Protein AF-A0A9D3MW87-F1 (afdb_monomer)

InterPro domains:
  IPR000456 Large ribosomal subunit protein bL17 [PF01196] (15-113)
  IPR000456 Large ribosomal subunit protein bL17 [PTHR14413] (3-149)
  IPR000456 Large ribosomal subunit protein bL17 [TIGR00059] (8-112)
  IPR036373 Large ribosomal subunit protein bL17 superfamily [G3DSA:3.90.1030.10] (9-116)
  IPR036373 Large ribosomal subunit protein bL17 superfamily [SSF64263] (15-122)

Structure (mmCIF, N/CA/C/O backbone):
data_AF-A0A9D3MW87-F1
#
_entry.id   AF-A0A9D3MW87-F1
#
loop_
_atom_site.group_PDB
_atom_site.id
_atom_site.type_symbol
_atom_site.label_atom_id
_atom_site.label_alt_id
_atom_site.label_comp_id
_atom_site.label_asym_id
_atom_site.label_entity_id
_atom_site.label_seq_id
_atom_site.pdbx_PDB_ins_code
_atom_site.Cartn_x
_atom_site.Cartn_y
_atom_site.Cartn_z
_atom_site.occupancy
_atom_site.B_iso_or_equiv
_atom_site.auth_seq_id
_atom_site.auth_comp_id
_atom_site.auth_asym_id
_atom_site.auth_atom_id
_atom_site.pdbx_PDB_model_num
ATOM 1 N N . MET A 1 1 ? 13.652 9.941 6.634 1.00 52.12 1 MET A N 1
ATOM 2 C CA . MET A 1 1 ? 14.927 9.504 6.020 1.00 52.12 1 MET A CA 1
ATOM 3 C C . MET A 1 1 ? 14.750 8.111 5.432 1.00 52.12 1 MET A C 1
ATOM 5 O O . MET A 1 1 ? 14.046 7.312 6.036 1.00 52.12 1 MET A O 1
ATOM 9 N N . ALA A 1 2 ? 15.340 7.832 4.267 1.00 77.56 2 ALA A N 1
ATOM 10 C CA . ALA A 1 2 ? 15.333 6.496 3.662 1.00 77.56 2 ALA A CA 1
ATOM 11 C C . ALA A 1 2 ? 16.230 5.541 4.467 1.00 77.56 2 ALA A C 1
ATOM 13 O O . ALA A 1 2 ? 17.330 5.942 4.854 1.00 77.56 2 ALA A O 1
ATOM 14 N N . ARG A 1 3 ? 15.800 4.297 4.728 1.00 87.31 3 ARG A N 1
ATOM 15 C CA . ARG A 1 3 ? 16.665 3.337 5.427 1.00 87.31 3 ARG A CA 1
ATOM 16 C C . ARG A 1 3 ? 17.686 2.757 4.461 1.00 87.31 3 ARG A C 1
ATOM 18 O O . ARG A 1 3 ? 17.469 2.671 3.252 1.00 87.31 3 ARG A O 1
ATOM 25 N N . ARG A 1 4 ? 18.815 2.329 5.017 1.00 88.44 4 ARG A N 1
ATOM 26 C CA . ARG A 1 4 ? 19.833 1.573 4.286 1.00 88.44 4 ARG A CA 1
ATOM 27 C C . ARG A 1 4 ? 19.394 0.112 4.245 1.00 88.44 4 ARG A C 1
ATOM 29 O O . ARG A 1 4 ? 19.173 -0.492 5.289 1.00 88.44 4 ARG A O 1
ATOM 36 N N . MET A 1 5 ? 19.217 -0.430 3.045 1.00 89.00 5 MET A N 1
ATOM 37 C CA . MET A 1 5 ? 18.840 -1.826 2.825 1.00 89.00 5 MET A CA 1
ATOM 38 C C . MET A 1 5 ? 19.590 -2.378 1.613 1.00 89.00 5 MET A C 1
ATOM 40 O O . MET A 1 5 ? 19.889 -1.628 0.686 1.00 89.00 5 MET A O 1
ATOM 44 N N . GLY A 1 6 ? 19.847 -3.686 1.603 1.00 90.38 6 GLY A N 1
ATOM 45 C CA . GLY A 1 6 ? 20.625 -4.331 0.544 1.00 90.38 6 GLY A CA 1
ATOM 46 C C . GLY A 1 6 ? 22.107 -3.946 0.584 1.00 90.38 6 GLY A C 1
ATOM 47 O O . GLY A 1 6 ? 22.602 -3.449 1.593 1.00 90.38 6 GLY A O 1
ATOM 48 N N . LEU A 1 7 ? 22.802 -4.176 -0.529 1.00 93.06 7 LEU A N 1
ATOM 49 C CA . LEU A 1 7 ? 24.256 -3.980 -0.649 1.00 93.06 7 LEU A CA 1
ATOM 50 C C . LEU A 1 7 ? 24.657 -2.526 -0.966 1.00 93.06 7 LEU A C 1
ATOM 52 O O . LEU A 1 7 ? 25.836 -2.211 -1.065 1.00 93.06 7 LEU A O 1
ATOM 56 N N . GLY A 1 8 ? 23.685 -1.630 -1.158 1.00 94.81 8 GLY A N 1
ATOM 57 C CA . GLY A 1 8 ? 23.927 -0.230 -1.508 1.00 94.81 8 GLY A CA 1
ATOM 58 C C . GLY A 1 8 ? 22.695 0.459 -2.106 1.00 94.81 8 GLY A C 1
ATOM 59 O O . GLY A 1 8 ? 21.636 -0.164 -2.225 1.00 94.81 8 GLY A O 1
ATOM 60 N N . PRO A 1 9 ? 22.806 1.737 -2.522 1.00 94.69 9 PRO A N 1
ATOM 61 C CA . PRO A 1 9 ? 21.669 2.523 -3.012 1.00 94.69 9 PRO A CA 1
ATOM 62 C C . PRO A 1 9 ? 20.958 1.907 -4.224 1.00 94.69 9 PRO A C 1
ATOM 64 O O . PRO A 1 9 ? 19.731 1.856 -4.245 1.00 94.69 9 PRO A O 1
ATOM 67 N N . LYS A 1 10 ? 21.715 1.386 -5.201 1.00 95.44 10 LYS A N 1
ATOM 68 C CA . LYS A 1 10 ? 21.155 0.722 -6.390 1.00 95.44 10 LYS A CA 1
ATOM 69 C C . LYS A 1 10 ? 20.389 -0.549 -6.015 1.00 95.44 10 LYS A C 1
ATOM 71 O O . LYS A 1 10 ? 19.208 -0.663 -6.320 1.00 95.44 10 LYS A O 1
ATOM 76 N N . SER A 1 11 ? 21.029 -1.432 -5.243 1.00 97.00 11 SER A N 1
ATOM 77 C CA . SER A 1 11 ? 20.422 -2.670 -4.729 1.00 97.00 11 SER A CA 1
ATOM 78 C C . SER A 1 11 ? 19.139 -2.398 -3.933 1.00 97.00 11 SER A C 1
ATOM 80 O O . SER A 1 11 ? 18.149 -3.111 -4.093 1.00 97.00 11 SER A O 1
ATOM 82 N N . ARG A 1 12 ? 19.116 -1.326 -3.127 1.00 96.12 12 ARG A N 1
ATOM 83 C CA . ARG A 1 12 ? 17.906 -0.883 -2.426 1.00 96.12 12 ARG A CA 1
ATOM 84 C C . ARG A 1 12 ? 16.779 -0.552 -3.400 1.00 96.12 12 ARG A C 1
ATOM 86 O O . ARG A 1 12 ? 15.661 -1.012 -3.191 1.00 96.12 12 ARG A O 1
ATOM 93 N N . ILE A 1 13 ? 17.050 0.264 -4.418 1.00 96.69 13 ILE A N 1
ATOM 94 C CA . ILE A 1 13 ? 16.032 0.682 -5.389 1.00 96.69 13 ILE A CA 1
ATOM 95 C C . ILE A 1 13 ? 15.495 -0.522 -6.161 1.00 96.69 13 ILE A C 1
ATOM 97 O O . ILE A 1 13 ? 14.280 -0.665 -6.254 1.00 96.69 13 ILE A O 1
ATOM 101 N N . ASP A 1 14 ? 16.357 -1.421 -6.630 1.00 97.50 14 ASP A N 1
ATOM 102 C CA . ASP A 1 14 ? 15.921 -2.612 -7.366 1.00 97.50 14 ASP A CA 1
ATOM 103 C C . ASP A 1 14 ? 15.058 -3.541 -6.499 1.00 97.50 14 ASP A C 1
ATOM 105 O O . ASP A 1 14 ? 14.002 -4.003 -6.930 1.00 97.50 14 ASP A O 1
ATOM 109 N N . MET A 1 15 ? 15.423 -3.729 -5.227 1.00 97.62 15 MET A N 1
ATOM 110 C CA . MET A 1 15 ? 14.591 -4.468 -4.275 1.00 97.62 15 MET A CA 1
ATOM 111 C C . MET A 1 15 ? 13.217 -3.808 -4.079 1.00 97.62 15 MET A C 1
ATOM 113 O O . MET A 1 15 ? 12.201 -4.501 -4.067 1.00 97.62 15 MET A O 1
ATOM 117 N N . LEU A 1 16 ? 13.159 -2.481 -3.930 1.00 97.62 16 LEU A N 1
ATOM 118 C CA . LEU A 1 16 ? 11.890 -1.764 -3.776 1.00 97.62 16 LEU A CA 1
ATOM 119 C C . LEU A 1 16 ? 11.026 -1.853 -5.040 1.00 97.62 16 LEU A C 1
ATOM 121 O O . LEU A 1 16 ? 9.817 -2.031 -4.918 1.00 97.62 16 LEU A O 1
ATOM 125 N N . ARG A 1 17 ? 11.632 -1.786 -6.233 1.00 98.12 17 ARG A N 1
ATOM 126 C CA . ARG A 1 17 ? 10.948 -1.967 -7.524 1.00 98.12 17 ARG A CA 1
ATOM 127 C C . ARG A 1 17 ? 10.317 -3.350 -7.634 1.00 98.12 17 ARG A C 1
ATOM 129 O O . ARG A 1 17 ? 9.150 -3.451 -7.999 1.00 98.12 17 ARG A O 1
ATOM 136 N N . ASN A 1 18 ? 11.036 -4.398 -7.235 1.00 98.19 18 ASN A N 1
ATOM 137 C CA . ASN A 1 18 ? 10.504 -5.763 -7.245 1.00 98.19 18 ASN A CA 1
ATOM 138 C C . ASN A 1 18 ? 9.302 -5.911 -6.303 1.00 98.19 18 ASN A C 1
ATOM 140 O O . ASN A 1 18 ? 8.271 -6.457 -6.688 1.00 98.19 18 ASN A O 1
ATOM 144 N N . ILE A 1 19 ? 9.400 -5.377 -5.081 1.00 98.25 19 ILE A N 1
ATOM 145 C CA . ILE A 1 19 ? 8.301 -5.457 -4.108 1.00 98.25 19 ILE A CA 1
ATOM 146 C C . ILE A 1 19 ? 7.098 -4.621 -4.569 1.00 98.25 19 ILE A C 1
ATOM 148 O O . ILE A 1 19 ? 5.960 -5.065 -4.440 1.00 98.25 19 ILE A O 1
ATOM 152 N N . LEU A 1 20 ? 7.332 -3.434 -5.132 1.00 98.56 20 LEU A N 1
ATOM 153 C CA . LEU A 1 20 ? 6.275 -2.577 -5.669 1.00 98.56 20 LEU A CA 1
ATOM 154 C C . LEU A 1 20 ? 5.577 -3.215 -6.879 1.00 98.56 20 LEU A C 1
ATOM 156 O O . LEU A 1 20 ? 4.355 -3.166 -6.969 1.00 98.56 20 LEU A O 1
ATOM 160 N N . THR A 1 21 ? 6.336 -3.865 -7.762 1.00 98.69 21 THR A N 1
ATOM 161 C CA . THR A 1 21 ? 5.790 -4.634 -8.891 1.00 98.69 21 THR A CA 1
ATOM 162 C C . THR A 1 21 ? 4.899 -5.768 -8.378 1.00 98.69 21 THR A C 1
ATOM 164 O O . THR A 1 21 ? 3.747 -5.882 -8.793 1.00 98.69 21 THR A O 1
ATOM 167 N N . GLY A 1 22 ? 5.368 -6.526 -7.378 1.00 98.56 22 GLY A N 1
ATOM 168 C CA . GLY A 1 22 ? 4.563 -7.552 -6.709 1.00 98.56 22 GLY A CA 1
ATOM 169 C C . GLY A 1 22 ? 3.289 -6.997 -6.061 1.00 98.56 22 GLY A C 1
ATOM 170 O O . GLY A 1 22 ? 2.231 -7.617 -6.162 1.00 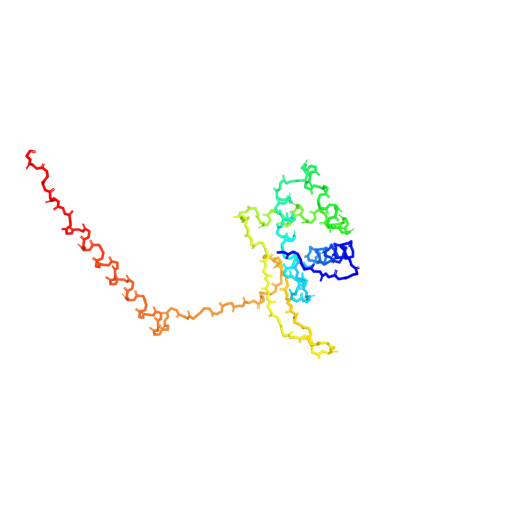98.56 22 GLY A O 1
ATOM 171 N N . LEU A 1 23 ? 3.352 -5.805 -5.454 1.00 98.56 23 LEU A N 1
ATOM 172 C CA . LEU A 1 23 ? 2.178 -5.129 -4.895 1.00 98.56 23 LEU A CA 1
ATOM 173 C C . LEU A 1 23 ? 1.167 -4.738 -5.981 1.00 98.56 23 LEU A C 1
ATOM 175 O O . LEU A 1 23 ? -0.028 -4.910 -5.769 1.00 98.56 23 LEU A O 1
ATOM 179 N N . VAL A 1 24 ? 1.603 -4.239 -7.139 1.00 98.50 24 VAL A N 1
ATOM 180 C CA . VAL A 1 24 ? 0.690 -3.911 -8.251 1.00 98.50 24 VAL A CA 1
ATOM 181 C C . VAL A 1 24 ? 0.078 -5.176 -8.856 1.00 98.50 24 VAL A C 1
ATOM 183 O O . VAL A 1 24 ? -1.125 -5.208 -9.130 1.00 98.50 24 VAL A O 1
ATOM 186 N N . ARG A 1 25 ? 0.868 -6.246 -9.005 1.00 98.44 25 ARG A N 1
ATOM 187 C CA . ARG A 1 25 ? 0.390 -7.536 -9.515 1.00 98.44 25 ARG A CA 1
ATOM 188 C C . ARG A 1 25 ? -0.673 -8.141 -8.605 1.00 98.44 25 ARG A C 1
ATOM 190 O O . ARG A 1 25 ? -1.786 -8.401 -9.058 1.00 98.44 25 ARG A O 1
ATOM 197 N N . HIS A 1 26 ? -0.331 -8.338 -7.336 1.00 98.25 26 HIS A N 1
ATOM 198 C CA . HIS A 1 26 ? -1.131 -9.127 -6.401 1.00 98.25 26 HIS A CA 1
ATOM 199 C C . HIS A 1 26 ? -2.040 -8.291 -5.504 1.00 98.25 26 HIS A C 1
ATOM 201 O O . HIS A 1 26 ? -2.828 -8.863 -4.772 1.00 98.25 26 HIS A O 1
ATOM 207 N N . GLU A 1 27 ? -1.929 -6.961 -5.494 1.00 98.25 27 GLU A N 1
ATOM 208 C CA . GLU A 1 27 ? -2.711 -6.018 -4.666 1.00 98.25 27 GLU A CA 1
ATOM 209 C C . GLU A 1 27 ? -2.642 -6.224 -3.140 1.00 98.25 27 GLU A C 1
ATOM 211 O O . GLU A 1 27 ? -3.169 -5.405 -2.381 1.00 98.25 27 GLU A O 1
ATOM 216 N N . ARG A 1 28 ? -1.968 -7.279 -2.680 1.00 98.19 28 ARG A N 1
ATOM 217 C CA . ARG A 1 28 ? -1.647 -7.606 -1.295 1.00 98.19 28 ARG A CA 1
ATOM 218 C C . ARG A 1 28 ? -0.356 -8.420 -1.281 1.00 98.19 28 ARG A C 1
ATOM 220 O O . ARG A 1 28 ? -0.247 -9.428 -1.969 1.00 98.19 28 ARG A O 1
ATOM 227 N N . ILE A 1 29 ? 0.612 -7.987 -0.483 1.00 98.25 29 ILE A N 1
ATOM 228 C CA . ILE A 1 29 ? 1.896 -8.670 -0.310 1.00 98.25 29 ILE A CA 1
ATOM 229 C C . ILE A 1 29 ? 2.263 -8.765 1.164 1.00 98.25 29 ILE A C 1
ATOM 231 O O . ILE A 1 29 ? 1.902 -7.906 1.968 1.00 98.25 29 ILE A O 1
ATOM 235 N N . GLU A 1 30 ? 3.047 -9.781 1.494 1.00 97.12 30 GLU A N 1
ATOM 236 C CA . GLU A 1 30 ? 3.668 -9.947 2.799 1.00 97.12 30 GLU A CA 1
ATOM 237 C C . GLU A 1 30 ? 5.174 -9.705 2.681 1.00 97.12 30 GLU A C 1
ATOM 239 O O . GLU A 1 30 ? 5.845 -10.236 1.797 1.00 97.12 30 GLU A O 1
ATOM 244 N N . THR A 1 31 ? 5.725 -8.866 3.553 1.00 96.75 31 THR A N 1
ATOM 245 C CA . THR A 1 31 ? 7.163 -8.581 3.571 1.00 96.75 31 THR A CA 1
ATOM 246 C C . THR A 1 31 ? 7.605 -8.111 4.952 1.00 96.75 31 THR A C 1
ATOM 248 O O . THR A 1 31 ? 6.797 -7.960 5.870 1.00 96.75 31 THR A O 1
ATOM 251 N N . THR A 1 32 ? 8.903 -7.870 5.137 1.00 96.31 32 THR A N 1
ATOM 252 C CA . THR A 1 32 ? 9.383 -7.321 6.407 1.00 96.31 32 THR A CA 1
ATOM 253 C C . THR A 1 32 ? 8.805 -5.927 6.613 1.00 96.31 32 THR A C 1
ATOM 255 O O . THR A 1 32 ? 8.704 -5.126 5.682 1.00 96.31 32 THR A O 1
ATOM 258 N N . ARG A 1 33 ? 8.455 -5.597 7.855 1.00 96.50 33 ARG A N 1
ATOM 259 C CA . ARG A 1 33 ? 7.819 -4.323 8.206 1.00 96.50 33 ARG A CA 1
ATOM 260 C C . ARG A 1 33 ? 8.616 -3.117 7.712 1.00 96.50 33 ARG A C 1
ATOM 262 O O . ARG A 1 33 ? 8.029 -2.137 7.266 1.00 96.50 33 ARG A O 1
ATOM 269 N N . GLY A 1 34 ? 9.946 -3.196 7.772 1.00 95.81 34 GLY A N 1
ATOM 270 C CA . GLY A 1 34 ? 10.810 -2.160 7.215 1.00 95.81 34 GLY A CA 1
ATOM 271 C C . GLY A 1 34 ? 10.577 -1.981 5.712 1.00 95.81 34 GLY A C 1
ATOM 272 O O . GLY A 1 34 ? 10.252 -0.888 5.252 1.00 95.81 34 GLY A O 1
ATOM 273 N N . ARG A 1 35 ? 10.662 -3.061 4.935 1.00 96.38 35 ARG A N 1
ATOM 274 C CA . ARG A 1 35 ? 10.452 -2.992 3.484 1.00 96.38 35 ARG A CA 1
ATOM 275 C C . ARG A 1 35 ? 9.042 -2.512 3.135 1.00 96.38 35 ARG A C 1
ATOM 277 O O . ARG A 1 35 ? 8.919 -1.620 2.303 1.00 96.38 35 ARG A O 1
ATOM 284 N N . ALA A 1 36 ? 8.013 -3.029 3.809 1.00 97.50 36 ALA A N 1
ATOM 285 C CA . ALA A 1 36 ? 6.622 -2.620 3.601 1.00 97.50 36 ALA A CA 1
ATOM 286 C C . ALA A 1 36 ? 6.436 -1.109 3.788 1.00 97.50 36 ALA A C 1
ATOM 288 O O . ALA A 1 36 ? 5.853 -0.448 2.936 1.00 97.50 36 ALA A O 1
ATOM 289 N N . ASP A 1 37 ? 6.971 -0.556 4.877 1.00 96.50 37 ASP A N 1
ATOM 290 C CA . ASP A 1 37 ? 6.828 0.863 5.201 1.00 96.50 37 ASP A CA 1
ATOM 291 C C . ASP A 1 37 ? 7.506 1.781 4.170 1.00 96.50 37 ASP A C 1
ATOM 293 O O . ASP A 1 37 ? 6.967 2.831 3.831 1.00 96.50 37 ASP A O 1
ATOM 297 N N . GLU A 1 38 ? 8.642 1.370 3.596 1.00 96.69 38 GLU A N 1
ATOM 298 C CA . GLU A 1 38 ? 9.252 2.144 2.509 1.00 96.69 38 GLU A CA 1
ATOM 299 C C . GLU A 1 38 ? 8.497 2.011 1.198 1.00 96.69 38 GLU A C 1
ATOM 301 O O . GLU A 1 38 ? 8.224 3.020 0.549 1.00 96.69 38 GLU A O 1
ATOM 306 N N . VAL A 1 39 ? 8.144 0.783 0.807 1.00 97.81 39 VAL A N 1
ATOM 307 C CA . VAL A 1 39 ? 7.385 0.530 -0.425 1.00 97.81 39 VAL A CA 1
ATOM 308 C C . VAL A 1 39 ? 6.068 1.285 -0.396 1.00 97.81 39 VAL A C 1
ATOM 310 O O . VAL A 1 39 ? 5.677 1.834 -1.418 1.00 97.81 39 VAL A O 1
ATOM 313 N N . ARG A 1 40 ? 5.433 1.404 0.774 1.00 97.50 40 ARG A N 1
ATOM 314 C CA . ARG A 1 40 ? 4.218 2.193 0.968 1.00 97.50 40 ARG A CA 1
ATOM 315 C C . ARG A 1 40 ? 4.352 3.613 0.419 1.00 97.50 40 ARG A C 1
ATOM 317 O O . ARG A 1 40 ? 3.485 4.052 -0.325 1.00 97.50 40 ARG A O 1
ATOM 324 N N . PHE A 1 41 ? 5.436 4.320 0.738 1.00 96.38 41 PHE A N 1
ATOM 325 C CA . PHE A 1 41 ? 5.648 5.685 0.247 1.00 96.38 41 PHE A CA 1
ATOM 326 C C . PHE A 1 41 ? 5.722 5.741 -1.287 1.00 96.38 41 PHE A C 1
ATOM 328 O O . PHE A 1 41 ? 5.086 6.592 -1.911 1.00 96.38 41 PHE A O 1
ATOM 335 N N . TYR A 1 42 ? 6.469 4.819 -1.897 1.00 97.69 42 TYR A N 1
ATOM 336 C CA . TYR A 1 42 ? 6.609 4.755 -3.353 1.00 97.69 42 TYR A CA 1
ATOM 337 C C . TYR A 1 42 ? 5.317 4.304 -4.041 1.00 97.69 42 TYR A C 1
ATOM 339 O O . TYR A 1 42 ? 4.979 4.842 -5.090 1.00 97.69 42 TYR A O 1
ATOM 347 N N . ALA A 1 43 ? 4.565 3.386 -3.433 1.00 98.31 43 ALA A N 1
ATOM 348 C CA . ALA A 1 43 ? 3.266 2.936 -3.917 1.00 98.31 43 ALA A CA 1
ATOM 349 C C . ALA A 1 43 ? 2.250 4.080 -3.952 1.00 98.31 43 ALA A C 1
ATOM 351 O O . ALA A 1 43 ? 1.560 4.243 -4.954 1.00 98.31 43 ALA A O 1
ATOM 352 N N . GLU A 1 44 ? 2.196 4.907 -2.902 1.00 97.88 44 GLU A N 1
ATOM 353 C CA . GLU A 1 44 ? 1.319 6.083 -2.876 1.00 97.88 44 GLU A CA 1
ATOM 354 C C . GLU A 1 44 ? 1.683 7.067 -3.994 1.00 97.88 44 GLU A C 1
ATOM 356 O O . GLU A 1 44 ? 0.817 7.537 -4.728 1.00 97.88 44 GLU A O 1
ATOM 361 N N . LYS A 1 45 ? 2.983 7.326 -4.183 1.00 97.62 45 LYS A N 1
ATOM 362 C CA . LYS A 1 45 ? 3.457 8.232 -5.235 1.00 97.62 45 LYS A CA 1
ATOM 363 C C . LYS A 1 45 ? 3.248 7.686 -6.640 1.00 97.62 45 LYS A C 1
ATOM 365 O O . LYS A 1 45 ? 2.972 8.467 -7.544 1.00 97.62 45 LYS A O 1
ATOM 370 N N . LEU A 1 46 ? 3.378 6.378 -6.837 1.00 98.12 46 LEU A N 1
ATOM 371 C CA . LEU A 1 46 ? 3.132 5.754 -8.131 1.00 98.12 46 LEU A CA 1
ATOM 372 C C . LEU A 1 46 ? 1.667 5.928 -8.549 1.00 98.12 46 LEU A C 1
ATOM 374 O O . LEU A 1 46 ? 1.415 6.274 -9.699 1.00 98.12 46 LEU A O 1
ATOM 378 N N . ILE A 1 47 ? 0.724 5.780 -7.611 1.00 98.25 47 ILE A N 1
ATOM 379 C CA . ILE A 1 47 ? -0.695 6.070 -7.858 1.00 98.25 47 ILE A CA 1
ATOM 380 C C . ILE A 1 47 ? -0.909 7.559 -8.156 1.00 98.25 47 ILE A C 1
ATOM 382 O O . ILE A 1 47 ? -1.587 7.876 -9.128 1.00 98.25 47 ILE A O 1
ATOM 386 N N . ASP A 1 48 ? -0.282 8.475 -7.403 1.00 97.81 48 ASP A N 1
ATOM 387 C CA . ASP A 1 48 ? -0.360 9.920 -7.690 1.00 97.81 48 ASP A CA 1
ATOM 388 C C . ASP A 1 48 ? 0.098 10.253 -9.124 1.00 97.81 48 ASP A C 1
ATOM 390 O O . ASP A 1 48 ? -0.491 11.111 -9.777 1.00 97.81 48 ASP A O 1
ATOM 394 N N . TYR A 1 49 ? 1.152 9.593 -9.623 1.00 97.69 49 TYR A N 1
ATOM 395 C CA . TYR A 1 49 ? 1.592 9.742 -11.014 1.00 97.69 49 TYR A CA 1
ATOM 396 C C . TYR A 1 49 ? 0.604 9.116 -11.994 1.00 97.69 49 TYR A C 1
ATOM 398 O O . TYR A 1 49 ? 0.268 9.753 -12.986 1.00 97.69 49 TYR A O 1
ATOM 406 N N . ALA A 1 50 ? 0.116 7.909 -11.710 1.00 97.44 50 ALA A N 1
ATOM 407 C CA . ALA A 1 50 ? -0.825 7.213 -12.580 1.00 97.44 50 ALA A CA 1
ATOM 408 C C . ALA A 1 50 ? -2.128 8.005 -12.779 1.00 97.44 50 ALA A C 1
ATOM 410 O O . ALA A 1 50 ? -2.646 8.076 -13.890 1.00 97.44 50 ALA A O 1
ATOM 411 N N . LYS A 1 51 ? -2.605 8.687 -11.730 1.00 97.12 51 LYS A N 1
ATOM 412 C CA . LYS A 1 51 ? -3.787 9.563 -11.774 1.00 97.12 51 LYS A CA 1
ATOM 413 C C . LYS A 1 51 ? -3.649 10.771 -12.704 1.00 97.12 51 LYS A C 1
ATOM 415 O O . LYS A 1 51 ? -4.662 11.360 -13.059 1.00 97.12 51 LYS A O 1
ATOM 420 N N . LYS A 1 52 ? -2.433 11.155 -13.104 1.00 96.00 52 LYS A N 1
ATOM 421 C CA . LYS A 1 52 ? -2.228 12.219 -14.104 1.00 96.00 52 LYS A CA 1
ATOM 422 C C . LYS A 1 52 ? -2.579 11.772 -15.523 1.00 96.00 52 LYS A C 1
ATOM 424 O O . LYS A 1 52 ? -2.779 12.617 -16.387 1.00 96.00 52 LYS A O 1
ATOM 429 N N . GLY A 1 53 ? -2.672 10.461 -15.743 1.00 92.94 53 GLY A N 1
ATOM 430 C CA . GLY A 1 53 ? -3.062 9.860 -17.010 1.00 92.94 53 GLY A CA 1
ATOM 431 C C . GLY A 1 53 ? -1.893 9.295 -17.815 1.00 92.94 53 GLY A C 1
ATOM 432 O O . GLY A 1 53 ? -0.724 9.588 -17.572 1.00 92.94 53 GLY A O 1
ATOM 433 N N . VAL A 1 54 ? -2.246 8.465 -18.799 1.00 94.19 54 VAL A N 1
ATOM 434 C CA . VAL A 1 54 ? -1.312 7.743 -19.684 1.00 94.19 54 VAL A CA 1
ATOM 435 C C . VAL A 1 54 ? -0.547 8.693 -20.614 1.00 94.19 54 VAL A C 1
ATOM 437 O O . VAL A 1 54 ? 0.601 8.422 -20.956 1.00 94.19 54 VAL A O 1
ATOM 440 N N . MET A 1 55 ? -1.168 9.817 -20.992 1.00 95.06 55 MET A N 1
ATOM 441 C CA . MET A 1 55 ? -0.574 10.825 -21.881 1.00 95.06 55 MET A CA 1
ATOM 442 C C . MET A 1 55 ? 0.498 11.687 -21.196 1.00 95.06 55 MET A C 1
ATOM 444 O O . MET A 1 55 ? 1.265 12.363 -21.879 1.00 95.06 55 MET A O 1
ATOM 448 N N . ASP A 1 56 ? 0.579 11.679 -19.861 1.00 97.44 56 ASP A N 1
ATOM 449 C CA . ASP A 1 56 ? 1.654 12.363 -19.143 1.00 97.44 56 ASP A CA 1
ATOM 450 C C . ASP A 1 56 ? 2.959 11.560 -19.302 1.00 97.44 56 ASP A C 1
ATOM 452 O O . ASP A 1 56 ? 3.147 10.488 -18.717 1.00 97.44 56 ASP A O 1
ATOM 456 N N . GLU A 1 57 ? 3.897 12.107 -20.078 1.00 97.19 57 GLU A N 1
ATOM 457 C CA . GLU A 1 57 ? 5.205 11.501 -20.343 1.00 97.19 57 GLU A CA 1
ATOM 458 C C . GLU A 1 57 ? 5.969 11.179 -19.046 1.00 97.19 57 GLU A C 1
ATOM 460 O O . GLU A 1 57 ? 6.633 10.142 -18.932 1.00 97.19 57 GLU A O 1
ATOM 465 N N . LYS A 1 58 ? 5.860 12.039 -18.025 1.00 97.25 58 LYS A N 1
ATOM 466 C CA . LYS A 1 58 ? 6.504 11.820 -16.728 1.00 97.25 58 LYS A CA 1
ATOM 467 C C . LYS A 1 58 ? 5.840 10.667 -15.988 1.00 97.25 58 LYS A C 1
ATOM 469 O O . LYS A 1 58 ? 6.553 9.861 -15.387 1.00 97.25 58 LYS A O 1
ATOM 474 N N . ALA A 1 59 ? 4.513 10.566 -16.032 1.00 97.12 59 ALA A N 1
ATOM 475 C CA . ALA A 1 59 ? 3.793 9.443 -15.438 1.00 97.12 59 ALA A CA 1
ATOM 476 C C . ALA A 1 59 ? 4.190 8.119 -16.105 1.00 97.12 59 ALA A C 1
ATOM 478 O O . ALA A 1 59 ? 4.554 7.172 -15.404 1.00 97.12 59 ALA A O 1
ATOM 479 N N . MET A 1 60 ? 4.230 8.079 -17.440 1.00 97.69 60 MET A N 1
ATOM 480 C CA . MET A 1 60 ? 4.625 6.892 -18.202 1.00 97.69 60 MET A CA 1
ATOM 481 C C . MET A 1 60 ? 6.075 6.468 -17.919 1.00 97.69 60 MET A C 1
ATOM 483 O O . MET A 1 60 ? 6.347 5.289 -17.668 1.00 97.69 60 MET A O 1
ATOM 487 N N . LYS A 1 61 ? 7.017 7.422 -17.874 1.00 97.69 61 LYS A N 1
ATOM 488 C CA . LYS A 1 61 ? 8.419 7.154 -17.500 1.00 97.69 61 LYS A CA 1
ATOM 489 C C . LYS A 1 61 ? 8.534 6.605 -16.081 1.00 97.69 61 LYS A C 1
ATOM 491 O O . LYS A 1 61 ? 9.280 5.653 -15.856 1.00 97.69 61 LYS A O 1
ATOM 496 N N . MET A 1 62 ? 7.799 7.174 -15.123 1.00 97.81 62 MET A N 1
ATOM 497 C CA . MET A 1 62 ? 7.796 6.683 -13.741 1.00 97.81 62 MET A CA 1
ATOM 498 C C . MET A 1 62 ? 7.209 5.274 -13.647 1.00 97.81 62 MET A C 1
ATOM 500 O O . MET A 1 62 ? 7.828 4.416 -13.022 1.00 97.81 62 MET A O 1
ATOM 504 N N . ALA A 1 63 ? 6.073 5.008 -14.295 1.00 97.88 63 ALA A N 1
ATOM 505 C CA . ALA A 1 63 ? 5.462 3.681 -14.323 1.00 97.88 63 ALA A CA 1
ATOM 506 C C . ALA A 1 63 ? 6.413 2.641 -14.930 1.00 97.88 63 ALA A C 1
ATOM 508 O O . ALA A 1 63 ? 6.691 1.616 -14.311 1.00 97.88 63 ALA A O 1
ATOM 509 N N . THR A 1 64 ? 7.002 2.956 -16.085 1.00 97.56 64 THR A N 1
ATOM 510 C CA . THR A 1 64 ? 7.950 2.077 -16.780 1.00 97.56 64 THR A CA 1
ATOM 511 C C . THR A 1 64 ? 9.229 1.859 -15.977 1.00 97.56 64 THR A C 1
ATOM 513 O O . THR A 1 64 ? 9.799 0.772 -16.014 1.00 97.56 64 THR A O 1
ATOM 516 N N . PHE A 1 65 ? 9.709 2.857 -15.238 1.00 98.19 65 PHE A N 1
ATOM 517 C CA . PHE A 1 65 ? 10.862 2.676 -14.364 1.00 98.19 65 PHE A CA 1
ATOM 518 C C . PHE A 1 65 ? 10.519 1.778 -13.171 1.00 98.19 65 PHE A C 1
ATOM 520 O O . 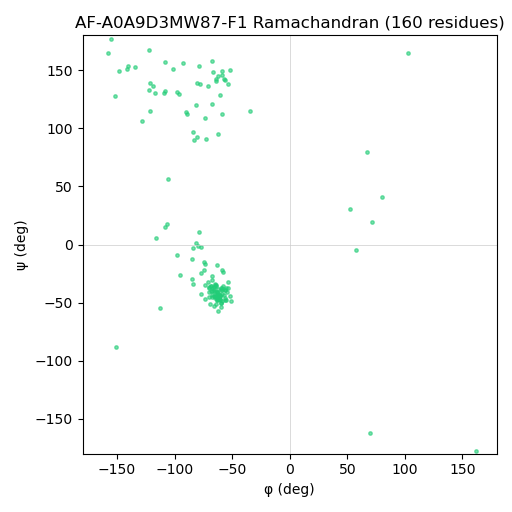PHE A 1 65 ? 11.227 0.806 -12.909 1.00 98.19 65 PHE A O 1
ATOM 527 N N . TRP A 1 66 ? 9.444 2.078 -12.442 1.00 98.38 66 TRP A N 1
ATOM 528 C CA . TRP A 1 66 ? 9.122 1.400 -11.186 1.00 98.38 66 TRP A CA 1
ATOM 529 C C . TRP A 1 66 ? 8.600 -0.023 -11.369 1.00 98.38 66 TRP A C 1
ATOM 531 O O . TRP A 1 66 ? 8.935 -0.878 -10.550 1.00 98.38 66 TRP A O 1
ATOM 541 N N . LEU A 1 67 ? 7.841 -0.282 -12.436 1.00 98.25 67 LEU A N 1
ATOM 542 C CA . LEU A 1 67 ? 7.321 -1.607 -12.758 1.00 98.25 67 LEU A CA 1
ATOM 543 C C . LEU A 1 67 ? 8.313 -2.358 -13.642 1.00 98.25 67 LEU A C 1
ATOM 545 O O . LEU A 1 67 ? 8.599 -1.968 -14.780 1.00 98.25 67 LEU A O 1
ATOM 549 N N . THR A 1 68 ? 8.878 -3.437 -13.105 1.00 97.56 68 THR A N 1
ATOM 550 C CA . THR A 1 68 ? 9.788 -4.304 -13.866 1.00 97.56 68 THR A CA 1
ATOM 551 C C . THR A 1 68 ? 9.024 -5.077 -14.941 1.00 97.56 68 THR A C 1
ATOM 553 O O . THR A 1 68 ? 9.502 -5.190 -16.067 1.00 97.56 68 THR A O 1
ATOM 556 N N . GLU A 1 69 ? 7.807 -5.497 -14.614 1.00 98.00 69 GLU A N 1
ATOM 557 C CA . GLU A 1 69 ? 6.855 -6.210 -15.465 1.00 98.00 69 GLU A CA 1
ATOM 558 C C . GLU A 1 69 ? 5.966 -5.209 -16.223 1.00 98.00 69 GLU A C 1
ATOM 560 O O . GLU A 1 69 ? 5.211 -4.440 -15.622 1.00 98.00 69 GLU A O 1
ATOM 565 N N . LYS A 1 70 ? 6.120 -5.144 -17.552 1.00 96.31 70 LYS A N 1
ATOM 566 C CA . LYS A 1 70 ? 5.500 -4.095 -18.390 1.00 96.31 70 LYS A CA 1
ATOM 567 C C . LYS A 1 70 ? 4.015 -4.319 -18.651 1.00 96.31 70 LYS A C 1
ATOM 569 O O . LYS A 1 70 ? 3.284 -3.354 -18.845 1.00 96.31 70 LYS A O 1
ATOM 574 N N . ASP A 1 71 ? 3.569 -5.562 -18.571 1.00 97.38 71 ASP A N 1
ATOM 575 C CA . ASP A 1 71 ? 2.168 -5.990 -18.594 1.00 97.38 71 ASP A CA 1
ATOM 576 C C . ASP A 1 71 ? 1.332 -5.382 -17.456 1.00 97.38 71 ASP A C 1
ATOM 578 O O . ASP A 1 71 ? 0.116 -5.256 -17.578 1.00 97.38 71 ASP A O 1
ATOM 582 N N . LEU A 1 72 ? 1.966 -4.938 -16.367 1.00 98.25 72 LEU A N 1
ATOM 583 C CA . LEU A 1 72 ? 1.275 -4.283 -15.254 1.00 98.25 72 LEU A CA 1
ATOM 584 C C . LEU A 1 72 ? 1.050 -2.780 -15.457 1.00 98.25 72 LEU A C 1
ATOM 586 O O . LEU A 1 72 ? 0.296 -2.174 -14.692 1.00 98.25 72 LEU A O 1
ATOM 590 N N . VAL A 1 73 ? 1.691 -2.160 -16.453 1.00 98.06 73 VAL A N 1
ATOM 591 C CA . VAL A 1 73 ? 1.538 -0.721 -16.714 1.00 98.06 73 VAL A CA 1
ATOM 592 C C . VAL A 1 73 ? 0.087 -0.380 -17.090 1.00 98.06 73 VAL A C 1
ATOM 594 O O . VAL A 1 73 ? -0.465 0.511 -16.445 1.00 98.06 73 VAL A O 1
ATOM 597 N N . PRO A 1 74 ? -0.589 -1.102 -18.009 1.00 98.19 74 PRO A N 1
ATOM 598 C CA . PRO A 1 74 ? -2.015 -0.890 -18.267 1.00 98.19 74 PRO A CA 1
ATOM 599 C C . PRO A 1 74 ? -2.872 -1.045 -17.006 1.00 98.19 74 PRO A C 1
ATOM 601 O O . PRO A 1 74 ? -3.644 -0.149 -16.681 1.00 98.19 74 PRO A O 1
ATOM 604 N N . LYS A 1 75 ? -2.656 -2.100 -16.202 1.00 98.12 75 LYS A N 1
ATOM 605 C CA . LYS A 1 75 ? -3.379 -2.304 -14.930 1.00 98.12 75 LYS A CA 1
ATOM 606 C C . LYS A 1 75 ? -3.257 -1.092 -13.997 1.00 98.12 75 LYS A C 1
ATOM 608 O O . LYS A 1 75 ? -4.228 -0.705 -13.345 1.00 98.12 75 LYS A O 1
ATOM 613 N N . LEU A 1 76 ? -2.072 -0.488 -13.914 1.00 98.12 76 LEU A N 1
ATOM 614 C CA . LEU A 1 76 ? -1.847 0.692 -13.084 1.00 98.12 76 LEU A CA 1
ATOM 615 C C . LEU A 1 76 ? -2.728 1.875 -13.521 1.00 98.12 76 LEU A C 1
ATOM 617 O O . LEU A 1 76 ? -3.349 2.508 -12.667 1.00 98.12 76 LEU A O 1
ATOM 621 N N . PHE A 1 77 ? -2.789 2.164 -14.822 1.00 98.31 77 PHE A N 1
ATOM 622 C CA . PHE A 1 77 ? -3.511 3.322 -15.356 1.00 98.31 77 PHE A CA 1
ATOM 623 C C . PHE A 1 77 ? -5.011 3.087 -15.559 1.00 98.31 77 PHE A C 1
ATOM 625 O O . PHE A 1 77 ? -5.791 4.010 -15.361 1.00 98.31 77 PHE A O 1
ATOM 632 N N . GLU A 1 78 ? -5.421 1.877 -15.930 1.00 98.06 78 GLU A N 1
ATOM 633 C CA . GLU A 1 78 ? -6.806 1.559 -16.302 1.00 98.06 78 GLU A CA 1
ATOM 634 C C . GLU A 1 78 ? -7.619 0.999 -15.132 1.00 98.06 78 GLU A C 1
ATOM 636 O O . GLU A 1 78 ? -8.836 1.152 -15.094 1.00 98.06 78 GLU A O 1
ATOM 641 N N . VAL A 1 79 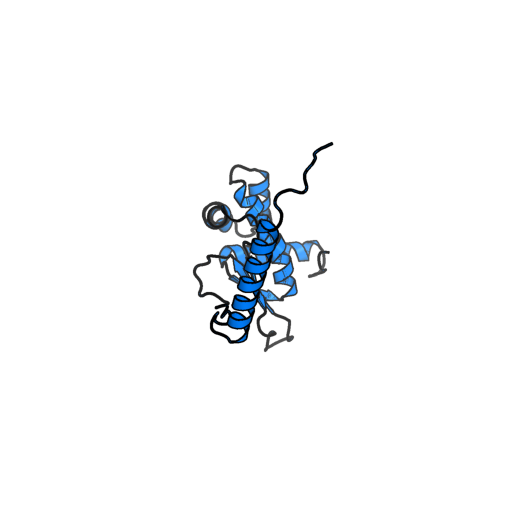? -6.964 0.367 -14.150 1.00 97.94 79 VAL A N 1
ATOM 642 C CA . VAL A 1 79 ? -7.650 -0.274 -13.015 1.00 97.94 79 VAL A CA 1
ATOM 643 C C . VAL A 1 79 ? -7.362 0.451 -11.707 1.00 97.94 79 VAL A C 1
ATOM 645 O O . VAL A 1 79 ? -8.288 0.828 -10.988 1.00 97.94 79 VAL A O 1
ATOM 648 N N . LEU A 1 80 ? -6.085 0.641 -11.359 1.00 98.12 80 LEU A N 1
ATOM 649 C CA . LEU A 1 80 ? -5.725 1.191 -10.049 1.00 98.12 80 LEU A CA 1
ATOM 650 C C . LEU A 1 80 ? -5.932 2.707 -9.967 1.00 98.12 80 LEU A C 1
ATOM 652 O O . LEU A 1 80 ? -6.455 3.182 -8.961 1.00 98.12 80 LEU A O 1
ATOM 656 N N . ALA A 1 81 ? -5.553 3.473 -10.993 1.00 97.69 81 ALA A N 1
ATOM 657 C CA . ALA A 1 81 ? -5.721 4.925 -10.968 1.00 97.69 81 ALA A CA 1
ATOM 658 C C . ALA A 1 81 ? -7.202 5.359 -10.881 1.00 97.69 81 ALA A C 1
ATOM 660 O O . ALA A 1 81 ? -7.506 6.143 -9.974 1.00 97.69 81 ALA A O 1
ATOM 661 N N . PRO A 1 82 ? -8.141 4.813 -11.688 1.00 97.94 82 PRO A N 1
ATOM 662 C CA . PRO A 1 82 ? -9.557 5.182 -11.601 1.00 97.94 82 PRO A CA 1
ATOM 663 C C . PRO A 1 82 ? -10.189 4.759 -10.272 1.00 97.94 82 PRO A C 1
ATOM 665 O O . PRO A 1 82 ? -10.950 5.515 -9.671 1.00 97.94 82 PRO A O 1
ATOM 668 N N . ARG A 1 83 ? -9.794 3.598 -9.719 1.00 97.88 83 ARG A N 1
ATOM 669 C CA . ARG A 1 83 ? -10.245 3.139 -8.389 1.00 97.88 83 ARG A CA 1
ATOM 670 C C . ARG A 1 83 ? -9.998 4.181 -7.291 1.00 97.88 83 ARG A C 1
ATOM 672 O O . ARG A 1 83 ? -10.755 4.257 -6.323 1.00 97.88 83 ARG A O 1
ATOM 679 N N . PHE A 1 84 ? -8.936 4.973 -7.421 1.00 97.88 84 PHE A N 1
ATOM 680 C CA . PHE A 1 84 ? -8.522 5.962 -6.430 1.00 97.88 84 PHE A CA 1
ATOM 681 C C . PHE A 1 84 ? -8.751 7.412 -6.863 1.00 97.88 84 PHE A C 1
ATOM 683 O O . PHE A 1 84 ? -8.221 8.325 -6.225 1.00 97.88 84 PHE A O 1
ATOM 690 N N . GLU A 1 85 ? -9.545 7.663 -7.902 1.00 95.31 85 GLU A N 1
ATOM 691 C CA . GLU A 1 85 ? -9.782 9.009 -8.434 1.00 95.31 85 GLU A CA 1
ATOM 692 C C . GLU A 1 85 ? -10.299 9.973 -7.352 1.00 95.31 85 GLU A C 1
ATOM 694 O O . GLU A 1 85 ? -9.690 11.018 -7.104 1.00 95.31 85 GLU A O 1
ATOM 699 N N . ASN A 1 86 ? -11.299 9.530 -6.586 1.00 94.88 86 ASN A N 1
ATOM 700 C CA . ASN A 1 86 ? -11.937 10.297 -5.508 1.00 94.88 86 ASN A CA 1
ATOM 701 C C . ASN A 1 86 ? -11.122 10.377 -4.202 1.00 94.88 86 ASN A C 1
ATOM 703 O O . ASN A 1 86 ? -11.549 11.007 -3.236 1.00 94.88 86 ASN A O 1
ATOM 707 N N . GLN A 1 87 ? -9.960 9.723 -4.126 1.00 95.56 87 GLN A N 1
ATOM 708 C CA . GLN A 1 87 ? -9.101 9.732 -2.939 1.00 95.56 87 GLN A CA 1
ATOM 709 C C . GLN A 1 87 ? -7.854 10.572 -3.207 1.00 95.56 87 GLN A C 1
ATOM 711 O O . GLN A 1 87 ? -7.189 10.402 -4.222 1.00 95.56 87 GLN A O 1
ATOM 716 N N . GLN A 1 88 ? -7.498 11.476 -2.293 1.00 93.88 88 GLN A N 1
ATOM 717 C CA . GLN A 1 88 ? -6.272 12.273 -2.445 1.00 93.88 88 GLN A CA 1
ATOM 718 C C . GLN A 1 88 ? -5.022 11.556 -1.924 1.00 93.88 88 GLN A C 1
ATOM 720 O O . GLN A 1 88 ? -3.921 11.850 -2.378 1.00 93.88 88 GLN A O 1
ATOM 725 N N . LYS A 1 89 ? -5.174 10.689 -0.913 1.00 94.25 89 LYS A N 1
ATOM 726 C CA . LYS A 1 89 ? -4.086 9.982 -0.219 1.00 94.25 89 LYS A CA 1
ATOM 727 C C . LYS A 1 89 ? -4.612 8.719 0.454 1.00 94.25 89 LYS A C 1
ATOM 729 O O . LYS A 1 89 ? -5.805 8.603 0.737 1.00 94.25 89 LYS A O 1
ATOM 734 N N . GLY A 1 90 ? -3.696 7.835 0.841 1.00 95.38 90 GLY A N 1
ATOM 735 C CA . GLY A 1 90 ? -4.003 6.668 1.657 1.00 95.38 90 GLY A CA 1
ATOM 736 C C . GLY A 1 90 ? -4.594 5.541 0.827 1.00 95.38 90 GLY A C 1
ATOM 737 O O . GLY A 1 90 ? -5.533 4.887 1.280 1.00 95.38 90 GLY A O 1
ATOM 738 N N . TYR A 1 91 ? -4.054 5.324 -0.368 1.00 97.75 91 TYR A N 1
ATOM 739 C CA . TYR A 1 91 ? -4.457 4.252 -1.281 1.00 97.75 91 TYR A CA 1
ATOM 740 C C . TYR A 1 91 ? -4.095 2.871 -0.729 1.00 97.75 91 TYR A C 1
ATOM 742 O O . TYR A 1 91 ? -4.750 1.870 -1.019 1.00 97.75 91 TYR A O 1
ATOM 750 N N . THR A 1 92 ? -3.058 2.824 0.106 1.00 97.31 92 THR A N 1
ATOM 751 C CA . THR A 1 92 ? -2.553 1.608 0.731 1.00 97.31 92 THR A CA 1
ATOM 752 C C . THR A 1 92 ? -3.001 1.462 2.182 1.00 97.31 92 THR A C 1
ATOM 754 O O . THR A 1 92 ? -3.184 2.431 2.932 1.00 97.31 92 THR A O 1
ATOM 757 N N . ARG A 1 93 ? -3.120 0.210 2.616 1.00 95.44 93 ARG A N 1
ATOM 758 C CA . ARG A 1 93 ? -3.270 -0.184 4.014 1.00 95.44 93 ARG A CA 1
ATOM 759 C C . ARG A 1 93 ? -2.121 -1.113 4.389 1.00 95.44 93 ARG A C 1
ATOM 761 O O . ARG A 1 93 ? -1.735 -1.975 3.611 1.00 95.44 93 ARG A O 1
ATOM 768 N N . MET A 1 94 ? -1.581 -0.927 5.590 1.00 95.56 94 MET A N 1
ATOM 769 C CA . MET A 1 94 ? -0.534 -1.784 6.135 1.00 95.56 94 MET A CA 1
ATOM 770 C C . MET A 1 94 ? -0.994 -2.386 7.459 1.00 95.56 94 MET A C 1
ATOM 772 O O . MET A 1 94 ? -1.486 -1.664 8.329 1.00 95.56 94 MET A O 1
ATOM 776 N N . ALA A 1 95 ? -0.803 -3.691 7.609 1.00 94.62 95 ALA A N 1
ATOM 777 C CA . ALA A 1 95 ? -1.107 -4.452 8.807 1.00 94.62 95 ALA A CA 1
ATOM 778 C C . ALA A 1 95 ? 0.162 -5.078 9.370 1.00 94.62 95 ALA A C 1
ATOM 780 O O . ALA A 1 95 ? 0.959 -5.635 8.620 1.00 94.62 95 ALA A O 1
ATOM 781 N N . ARG A 1 96 ? 0.356 -5.011 10.688 1.00 94.88 96 ARG A N 1
ATOM 782 C CA . ARG A 1 96 ? 1.390 -5.823 11.336 1.00 94.88 96 ARG A CA 1
ATOM 783 C C . ARG A 1 96 ? 0.861 -7.242 11.471 1.00 94.88 96 ARG A C 1
ATOM 785 O O . ARG A 1 96 ? -0.294 -7.423 11.844 1.00 94.88 96 ARG A O 1
ATOM 792 N N . ILE A 1 97 ? 1.719 -8.209 11.197 1.00 94.94 97 ILE A N 1
ATOM 793 C CA . ILE A 1 97 ? 1.435 -9.629 11.394 1.00 94.94 97 ILE A CA 1
ATOM 794 C C . ILE A 1 97 ? 2.494 -10.219 12.334 1.00 94.94 97 ILE A C 1
ATOM 796 O O . ILE A 1 97 ? 3.486 -9.5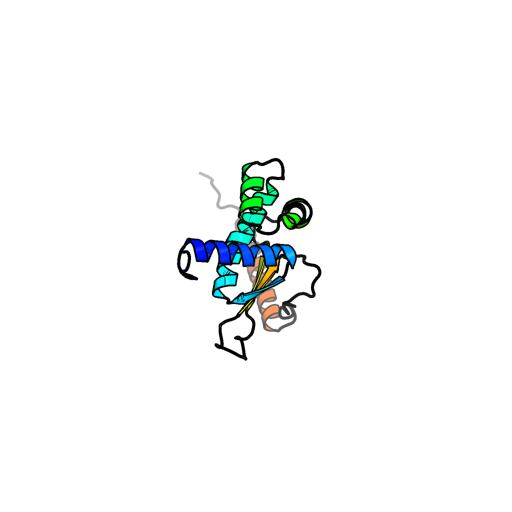34 12.620 1.00 94.94 97 ILE A O 1
ATOM 800 N N . PRO A 1 98 ? 2.290 -11.439 12.861 1.00 94.88 98 PRO A N 1
ATOM 801 C CA . PRO A 1 98 ? 3.276 -12.086 13.713 1.00 94.88 98 PRO A CA 1
ATOM 802 C C . PRO A 1 98 ? 4.664 -12.116 13.070 1.00 94.88 98 PRO A C 1
ATOM 804 O O . PRO A 1 98 ? 4.809 -12.154 11.847 1.00 94.88 98 PRO A O 1
ATOM 807 N N . ASN A 1 99 ? 5.697 -12.087 13.909 1.00 96.88 99 ASN A N 1
ATOM 808 C CA . ASN A 1 99 ? 7.066 -12.226 13.432 1.00 96.88 99 ASN A CA 1
ATOM 809 C C . ASN A 1 99 ? 7.237 -13.563 12.707 1.00 96.88 99 ASN A C 1
ATOM 811 O O . ASN A 1 99 ? 6.611 -14.558 13.070 1.00 96.88 99 ASN A O 1
ATOM 815 N N . ARG A 1 100 ? 8.133 -13.595 11.721 1.00 95.62 100 ARG A N 1
ATOM 816 C CA . ARG A 1 100 ? 8.393 -14.801 10.932 1.00 95.62 100 ARG A CA 1
ATOM 817 C C . ARG A 1 100 ? 8.860 -15.959 11.823 1.00 95.62 100 ARG A C 1
ATOM 819 O O . ARG A 1 100 ? 9.964 -15.916 12.358 1.00 95.62 100 ARG A O 1
ATOM 826 N N . THR A 1 101 ? 8.042 -17.001 11.947 1.00 89.25 101 THR A N 1
ATOM 827 C CA . THR A 1 101 ? 8.245 -18.082 12.929 1.00 89.25 101 THR A CA 1
ATOM 828 C C . THR A 1 101 ? 9.434 -18.995 12.610 1.00 89.25 101 THR A C 1
ATOM 830 O O . THR A 1 101 ? 10.112 -19.443 13.526 1.00 89.25 101 THR A O 1
ATOM 833 N N . ASN A 1 102 ? 9.751 -19.217 11.329 1.00 84.00 102 ASN A N 1
ATOM 834 C CA . ASN A 1 102 ? 10.604 -20.342 10.910 1.00 84.00 102 ASN A CA 1
ATOM 835 C C . ASN A 1 102 ? 12.031 -19.954 10.481 1.00 84.00 102 ASN A C 1
ATOM 837 O O . ASN A 1 102 ? 12.670 -20.714 9.758 1.00 84.00 102 ASN A O 1
ATOM 841 N N . LEU A 1 103 ? 12.523 -18.761 10.838 1.00 86.38 103 LEU A N 1
ATOM 842 C CA . LEU A 1 103 ? 13.862 -18.336 10.411 1.00 86.38 103 LEU A CA 1
ATOM 843 C C . LEU A 1 103 ? 14.534 -17.366 11.391 1.00 86.38 103 LEU A C 1
ATOM 845 O O . LEU A 1 103 ? 15.254 -17.775 12.289 1.00 86.38 103 LEU A O 1
ATOM 849 N N . ASP A 1 104 ? 14.300 -16.070 11.222 1.00 93.44 104 ASP A N 1
ATOM 850 C CA . ASP A 1 104 ? 15.037 -14.990 11.886 1.00 93.44 104 ASP A CA 1
ATOM 851 C C . ASP A 1 104 ? 14.158 -14.153 12.822 1.00 93.44 104 ASP A C 1
ATOM 853 O O . ASP A 1 104 ? 14.590 -13.118 13.326 1.00 93.44 104 ASP A O 1
ATOM 857 N N . ARG A 1 105 ? 12.895 -14.559 13.019 1.00 93.50 105 ARG A N 1
ATOM 858 C CA . ARG A 1 105 ? 11.899 -13.813 13.803 1.00 93.50 105 ARG A CA 1
ATOM 859 C C . ARG A 1 105 ? 11.762 -12.354 13.360 1.00 93.50 105 ARG A C 1
ATOM 861 O O . ARG A 1 105 ? 11.413 -11.498 14.176 1.00 93.50 105 ARG A O 1
ATOM 868 N N . ALA A 1 106 ? 11.993 -12.067 12.075 1.00 95.25 106 ALA A N 1
ATOM 869 C CA . ALA A 1 106 ? 11.845 -10.725 11.531 1.00 95.25 106 ALA A CA 1
ATOM 870 C C . ALA A 1 106 ? 10.429 -10.185 11.761 1.00 95.25 106 ALA A C 1
ATOM 872 O O . ALA A 1 106 ? 9.442 -10.910 11.633 1.00 95.25 106 ALA A O 1
ATOM 873 N N . ALA A 1 107 ? 10.333 -8.888 12.060 1.00 96.75 107 ALA A N 1
ATOM 874 C CA . ALA A 1 107 ? 9.054 -8.197 12.133 1.00 96.75 107 ALA A CA 1
ATOM 875 C C . ALA A 1 107 ? 8.432 -8.111 10.734 1.00 96.75 107 ALA A C 1
ATOM 877 O O . ALA A 1 107 ? 9.018 -7.513 9.824 1.00 96.75 107 ALA A O 1
ATOM 878 N N . MET A 1 108 ? 7.237 -8.674 10.579 1.00 97.06 108 MET A N 1
ATOM 879 C CA . MET A 1 108 ? 6.543 -8.793 9.299 1.00 97.06 108 MET A CA 1
ATOM 880 C C . MET A 1 108 ? 5.344 -7.842 9.210 1.00 97.06 108 MET A C 1
ATOM 882 O O . MET A 1 108 ? 4.809 -7.360 10.216 1.00 97.06 108 MET A O 1
ATOM 886 N N . ALA A 1 109 ? 4.942 -7.525 7.984 1.00 97.44 109 ALA A N 1
ATOM 887 C CA . ALA A 1 109 ? 3.759 -6.734 7.694 1.00 97.44 109 ALA A CA 1
ATOM 888 C C . ALA A 1 109 ? 3.127 -7.160 6.367 1.00 97.44 109 ALA A C 1
ATOM 890 O O . ALA A 1 109 ? 3.821 -7.544 5.424 1.00 97.44 109 ALA A O 1
ATOM 891 N N . VAL A 1 110 ? 1.809 -7.008 6.289 1.00 97.75 110 VAL A N 1
ATOM 892 C CA . VAL A 1 110 ? 1.054 -7.094 5.041 1.00 97.75 110 VAL A CA 1
ATOM 893 C C . VAL A 1 110 ? 0.812 -5.679 4.531 1.00 97.75 110 VAL A C 1
ATOM 895 O O . VAL A 1 110 ? 0.378 -4.814 5.293 1.00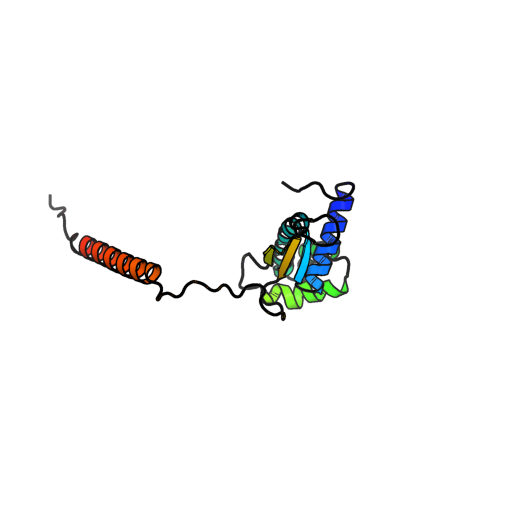 97.75 110 VAL A O 1
ATOM 898 N N . LEU A 1 111 ? 1.098 -5.439 3.256 1.00 98.00 111 LEU A N 1
ATOM 899 C CA . LEU A 1 111 ? 0.808 -4.192 2.552 1.00 98.00 111 LEU A CA 1
ATOM 900 C C . LEU A 1 111 ? -0.181 -4.487 1.428 1.00 98.00 111 LEU A C 1
ATOM 902 O O . LEU A 1 111 ? 0.035 -5.410 0.648 1.00 98.00 111 LEU A O 1
ATOM 906 N N . GLU A 1 112 ? -1.251 -3.705 1.338 1.00 97.88 112 GLU A N 1
ATOM 907 C CA . GLU A 1 112 ? -2.301 -3.900 0.340 1.00 97.88 112 GLU A CA 1
ATOM 908 C C . GLU A 1 112 ? -2.833 -2.588 -0.233 1.00 97.88 112 GLU A C 1
ATOM 910 O O . GLU A 1 112 ? -2.818 -1.557 0.445 1.00 97.88 112 GLU A O 1
ATOM 915 N N . TYR A 1 113 ? -3.354 -2.637 -1.458 1.00 98.19 113 TYR A N 1
ATOM 916 C CA . TYR A 1 113 ? -4.196 -1.577 -2.008 1.00 98.19 113 TYR A CA 1
ATOM 917 C C . TYR A 1 113 ? -5.631 -1.716 -1.493 1.00 98.19 113 TYR A C 1
ATOM 919 O O . TYR A 1 113 ? -6.178 -2.814 -1.409 1.00 98.19 113 TYR A O 1
ATOM 927 N N . LYS A 1 114 ? -6.268 -0.594 -1.149 1.00 96.38 114 LYS A N 1
ATOM 928 C CA . LYS A 1 114 ? -7.683 -0.582 -0.756 1.00 96.38 114 LYS A CA 1
ATOM 929 C C . LYS A 1 114 ? -8.581 -0.960 -1.941 1.00 96.38 114 LYS A C 1
ATOM 931 O O . LYS A 1 114 ? -8.278 -0.646 -3.090 1.00 96.38 114 LYS A O 1
ATOM 936 N N . GLY A 1 115 ? -9.708 -1.610 -1.648 1.00 94.56 115 GLY A N 1
ATOM 937 C CA . GLY A 1 115 ? -10.660 -2.059 -2.671 1.00 94.56 115 GLY A CA 1
ATOM 938 C C . GLY A 1 115 ? -10.155 -3.231 -3.517 1.00 94.56 115 GLY A C 1
ATOM 939 O O . GLY A 1 115 ? -10.651 -3.433 -4.619 1.00 94.56 115 GLY A O 1
ATOM 940 N N . ASN A 1 116 ? -9.148 -3.965 -3.035 1.00 96.25 116 ASN A N 1
ATOM 941 C CA . ASN A 1 116 ? -8.732 -5.229 -3.633 1.00 96.25 116 ASN A CA 1
ATOM 942 C C . ASN A 1 116 ? -9.829 -6.308 -3.449 1.00 96.25 116 ASN A C 1
ATOM 944 O O . ASN A 1 116 ? -10.658 -6.188 -2.544 1.00 96.25 116 ASN A O 1
ATOM 948 N N . PRO A 1 117 ? -9.861 -7.366 -4.280 1.00 95.06 117 PRO A N 1
ATOM 949 C CA . PRO A 1 117 ? -10.923 -8.382 -4.249 1.00 95.06 117 PRO A CA 1
ATOM 950 C C . PRO A 1 117 ? -10.763 -9.419 -3.121 1.00 95.06 117 PRO A C 1
ATOM 952 O O . PRO A 1 117 ? -11.437 -10.446 -3.116 1.00 95.06 117 PRO A O 1
ATOM 955 N N . TYR A 1 118 ? -9.847 -9.196 -2.177 1.00 95.25 118 TYR A N 1
ATOM 956 C CA . TYR A 1 118 ? -9.545 -10.152 -1.117 1.00 95.25 118 TYR A CA 1
ATOM 957 C C . TYR A 1 118 ? -10.374 -9.883 0.144 1.00 95.25 118 TYR A C 1
ATOM 959 O O . TYR A 1 118 ? -10.737 -8.736 0.413 1.00 95.25 118 TYR A O 1
ATOM 967 N N . PRO A 1 119 ? -10.592 -10.900 0.999 1.00 93.25 119 PRO A N 1
ATOM 968 C CA . PRO A 1 119 ? -11.211 -10.699 2.305 1.00 93.25 119 PRO A CA 1
ATOM 969 C C . PRO A 1 119 ? -10.477 -9.620 3.106 1.00 93.25 119 PRO A C 1
ATOM 971 O O . PRO A 1 119 ? -9.240 -9.570 3.104 1.00 93.25 119 PRO A O 1
ATOM 974 N N . ALA A 1 120 ? -11.225 -8.749 3.783 1.00 90.25 120 ALA A N 1
ATOM 975 C CA . ALA A 1 120 ? -10.653 -7.649 4.549 1.00 90.25 120 ALA A CA 1
ATOM 976 C C . ALA A 1 120 ? -9.733 -8.169 5.670 1.00 90.25 120 ALA A C 1
ATOM 978 O O . ALA A 1 120 ? -10.144 -8.996 6.477 1.00 90.25 120 ALA A O 1
ATOM 979 N N . LEU A 1 121 ? -8.501 -7.645 5.752 1.00 85.19 121 LEU A N 1
ATOM 980 C CA . LEU A 1 121 ? -7.534 -8.029 6.798 1.00 85.19 121 LEU A CA 1
ATOM 981 C C . LEU A 1 121 ? -7.993 -7.639 8.205 1.00 85.19 121 LEU A C 1
ATOM 983 O O . LEU A 1 121 ? -7.700 -8.328 9.176 1.00 85.19 121 LEU A O 1
ATOM 987 N N . PHE A 1 122 ? -8.689 -6.508 8.308 1.00 73.12 122 PHE A N 1
ATOM 988 C CA . PHE A 1 122 ? -9.249 -6.026 9.558 1.00 73.12 122 PHE A CA 1
ATOM 989 C C . PHE A 1 122 ? -10.753 -5.880 9.407 1.00 73.12 122 PHE A C 1
ATOM 991 O O . PHE A 1 122 ? -11.225 -4.972 8.720 1.00 73.12 122 PHE A O 1
ATOM 998 N N . THR A 1 123 ? -11.500 -6.684 10.148 1.00 66.62 123 THR A N 1
ATOM 999 C CA . THR A 1 123 ? -12.805 -6.242 10.630 1.00 66.62 123 THR A CA 1
ATOM 1000 C C . THR A 1 123 ? -12.510 -5.384 11.848 1.00 66.62 123 THR A C 1
ATOM 1002 O O . THR A 1 123 ? -12.318 -5.909 12.942 1.00 66.62 123 THR A O 1
ATOM 1005 N N . ALA A 1 124 ? -12.364 -4.069 11.667 1.00 64.56 124 ALA A N 1
ATOM 1006 C CA . ALA A 1 124 ? -12.274 -3.168 12.809 1.00 64.56 124 ALA A CA 1
ATOM 1007 C C . ALA A 1 124 ? -13.597 -3.264 13.579 1.00 64.56 124 ALA A C 1
ATOM 1009 O O . ALA A 1 124 ? -14.577 -2.615 13.219 1.00 64.56 124 ALA A O 1
ATOM 1010 N N . LYS A 1 125 ? -13.640 -4.110 14.611 1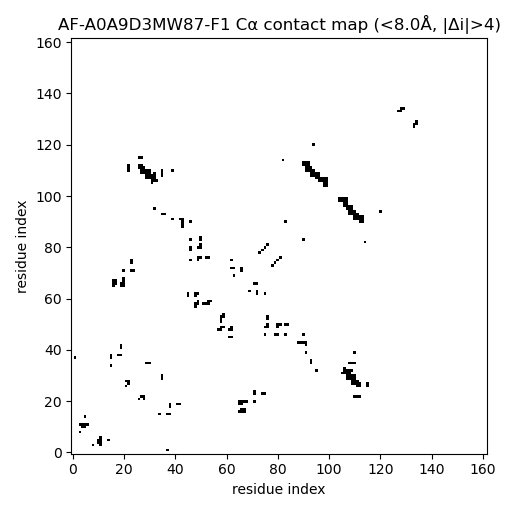.00 75.06 125 LYS A N 1
ATOM 1011 C CA . LYS A 1 125 ? -14.727 -4.113 15.583 1.00 75.06 125 LYS A CA 1
ATOM 1012 C C . LYS A 1 125 ? -14.525 -2.868 16.435 1.00 75.06 125 LYS A C 1
ATOM 1014 O O . LYS A 1 125 ? -13.744 -2.885 17.378 1.00 75.06 125 LYS A O 1
ATOM 1019 N N . ARG A 1 126 ? -15.127 -1.751 16.023 1.00 81.75 126 ARG A N 1
ATOM 1020 C CA . ARG A 1 126 ? -15.308 -0.627 16.943 1.00 81.75 126 ARG A CA 1
ATOM 1021 C C . ARG A 1 126 ? -16.242 -1.102 18.047 1.00 81.75 126 ARG A C 1
ATOM 1023 O O . ARG A 1 126 ? -17.179 -1.850 17.760 1.00 81.75 126 ARG A O 1
ATOM 1030 N N . ASP A 1 127 ? -15.964 -0.687 19.275 1.00 88.81 127 ASP A N 1
ATOM 1031 C CA . ASP A 1 127 ? -16.881 -0.933 20.378 1.00 88.81 127 ASP A CA 1
ATOM 1032 C C . ASP A 1 127 ? -18.251 -0.360 20.032 1.00 88.81 127 ASP A C 1
ATOM 1034 O O . ASP A 1 127 ? -18.355 0.693 19.398 1.00 88.81 127 ASP A O 1
ATOM 1038 N N . SER A 1 128 ? -19.299 -1.080 20.423 1.00 91.75 128 SER A N 1
ATOM 1039 C CA . SER A 1 128 ? -20.666 -0.630 20.189 1.00 91.75 128 SER A CA 1
ATOM 1040 C C . SER A 1 128 ? -20.891 0.727 20.848 1.00 91.75 128 SER A C 1
ATOM 1042 O O . SER A 1 128 ? -20.399 0.994 21.951 1.00 91.75 128 SER A O 1
ATOM 1044 N N . ASP A 1 129 ? -21.708 1.563 20.215 1.00 92.00 129 ASP A N 1
ATOM 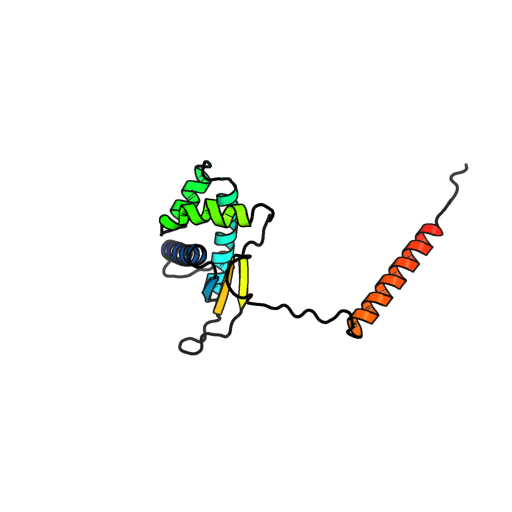1045 C CA . ASP A 1 129 ? -22.176 2.805 20.824 1.00 92.00 129 ASP A CA 1
ATOM 1046 C C . ASP A 1 129 ? -22.920 2.535 22.139 1.00 92.00 129 ASP A C 1
ATOM 1048 O O . ASP A 1 129 ? -22.953 3.399 23.005 1.00 92.00 129 ASP A O 1
ATOM 1052 N N . LEU A 1 130 ? -23.462 1.325 22.329 1.00 94.25 130 LEU A N 1
ATOM 1053 C CA . LEU A 1 130 ? -24.175 0.887 23.534 1.00 94.25 130 LEU A CA 1
ATOM 1054 C C . LEU A 1 130 ? -23.262 0.486 24.698 1.00 94.25 130 LEU A C 1
ATOM 1056 O O . LEU A 1 130 ? -23.754 0.112 25.760 1.00 94.25 130 LEU A O 1
ATOM 1060 N N . THR A 1 131 ? -21.941 0.533 24.528 1.00 96.31 131 THR A N 1
ATOM 1061 C CA . THR A 1 131 ? -21.056 0.378 25.685 1.00 96.31 131 THR A CA 1
ATOM 1062 C C . THR A 1 131 ? -21.297 1.516 26.674 1.00 96.31 131 THR A C 1
ATOM 1064 O O . THR A 1 131 ? -21.563 2.652 26.278 1.00 96.31 131 THR A O 1
ATOM 1067 N N . LEU A 1 132 ? -21.178 1.219 27.971 1.00 95.62 132 LEU A N 1
ATOM 1068 C CA . LEU A 1 132 ? -21.392 2.206 29.031 1.00 95.62 132 LEU A CA 1
ATOM 1069 C C . LEU A 1 132 ? -20.558 3.474 28.794 1.00 95.62 132 LEU A C 1
ATOM 1071 O O . LEU A 1 132 ? -21.078 4.581 28.882 1.00 95.62 132 LEU A O 1
ATOM 1075 N N . LEU A 1 133 ? -19.287 3.313 28.412 1.00 96.62 133 LEU A N 1
ATOM 1076 C CA . LEU A 1 133 ? -18.400 4.434 28.107 1.00 96.62 133 LEU A CA 1
ATOM 1077 C C . LEU A 1 133 ? -18.922 5.288 26.942 1.00 96.62 133 LEU A C 1
ATOM 1079 O O . LEU A 1 133 ? -18.970 6.509 27.063 1.00 96.62 133 LEU A O 1
ATOM 1083 N N . ASN A 1 134 ? -19.328 4.670 25.829 1.00 96.44 134 ASN A N 1
ATOM 1084 C CA . ASN A 1 134 ? -19.800 5.411 24.659 1.00 96.44 134 ASN A CA 1
ATOM 1085 C C . ASN A 1 134 ? -21.137 6.118 24.926 1.00 96.44 134 ASN A C 1
ATOM 1087 O O . ASN A 1 134 ? -21.310 7.253 24.484 1.00 96.44 134 ASN A O 1
ATOM 1091 N N . GLN A 1 135 ? -22.037 5.513 25.708 1.00 97.50 135 GLN A N 1
ATOM 1092 C CA . GLN A 1 135 ? -23.280 6.158 26.145 1.00 97.50 135 GLN A CA 1
ATOM 1093 C C . GLN A 1 135 ? -23.015 7.359 27.060 1.00 97.50 135 GLN A C 1
ATOM 1095 O O . GLN A 1 135 ? -23.576 8.431 26.838 1.00 97.50 135 GLN A O 1
ATOM 1100 N N . LEU A 1 136 ? -22.105 7.226 28.031 1.00 97.31 136 LEU A N 1
ATOM 1101 C CA . LEU A 1 136 ? -21.712 8.337 28.904 1.00 97.31 136 LEU A CA 1
ATOM 1102 C C . LEU A 1 136 ? -21.062 9.480 28.113 1.00 97.31 136 LEU A C 1
ATOM 1104 O O . LEU A 1 136 ? -21.389 10.649 28.316 1.00 97.31 136 LEU A O 1
ATOM 1108 N N . LEU A 1 137 ? -20.174 9.156 27.169 1.00 97.00 137 LEU A N 1
ATOM 1109 C CA . LEU A 1 137 ? -19.555 10.149 26.288 1.00 97.00 137 LEU A CA 1
ATOM 1110 C C . LEU A 1 137 ? -20.581 10.843 25.387 1.00 97.00 137 LEU A C 1
ATOM 1112 O O . LEU A 1 137 ? -20.426 12.030 25.100 1.00 97.00 137 LEU A O 1
ATOM 1116 N N . LYS A 1 138 ? -21.609 10.119 24.933 1.00 96.75 138 LYS A N 1
ATOM 1117 C CA . LYS A 1 138 ? -22.704 10.676 24.137 1.00 96.75 138 LYS A CA 1
ATOM 1118 C C . LYS A 1 138 ? -23.520 11.677 24.957 1.00 96.75 138 LYS A C 1
ATOM 1120 O O . LYS A 1 138 ? -23.616 12.826 24.536 1.00 96.75 138 LYS A O 1
ATOM 1125 N N . GLY A 1 139 ? -23.990 11.285 26.143 1.00 97.12 139 GLY A N 1
ATOM 1126 C CA . GLY A 1 139 ? -24.735 12.182 27.035 1.00 97.12 139 GLY A CA 1
ATOM 1127 C C . GLY A 1 139 ? -23.937 13.441 27.389 1.00 97.12 139 GLY A C 1
ATOM 1128 O O . GLY A 1 139 ? -24.429 14.555 27.254 1.00 97.12 139 GLY A O 1
ATOM 1129 N N . TYR A 1 140 ? -22.646 13.290 27.702 1.00 97.00 140 TYR A N 1
ATOM 1130 C CA . TYR A 1 140 ? -21.767 14.430 27.974 1.00 97.00 140 TYR A CA 1
ATOM 1131 C C . TYR A 1 140 ? -21.638 15.409 26.793 1.00 97.00 140 TYR A C 1
ATOM 1133 O O . TYR A 1 140 ? -21.569 16.625 26.988 1.00 97.00 140 TYR A O 1
ATOM 1141 N N . ARG A 1 141 ? -21.564 14.898 25.555 1.00 96.38 141 ARG A N 1
ATOM 1142 C CA . ARG A 1 141 ? -21.504 15.744 24.350 1.00 96.38 141 ARG A CA 1
ATOM 1143 C C . ARG A 1 141 ? -22.801 16.521 24.160 1.00 96.38 141 ARG A C 1
ATOM 1145 O O . ARG A 1 141 ? -22.736 17.721 23.913 1.00 96.38 141 ARG A O 1
ATOM 1152 N N . GLU A 1 142 ? -23.940 15.861 24.340 1.00 96.75 142 GLU A N 1
ATOM 1153 C CA . GLU A 1 142 ? -25.265 16.476 24.226 1.00 96.75 142 GLU A CA 1
ATOM 1154 C C . GLU A 1 142 ? -25.454 17.585 25.274 1.00 96.75 142 GLU A C 1
ATOM 1156 O O . GLU A 1 142 ? -25.816 18.709 24.928 1.00 96.75 142 GLU A O 1
ATOM 1161 N N . GLU A 1 143 ? -25.097 17.331 26.537 1.00 96.69 143 GLU A N 1
ATOM 1162 C CA . GLU A 1 143 ? -25.147 18.338 27.607 1.00 96.69 143 GLU A CA 1
ATOM 1163 C C . GLU A 1 143 ? -24.243 19.547 27.314 1.00 96.69 143 GLU A C 1
ATOM 1165 O O . GLU A 1 143 ? -24.640 20.701 27.497 1.00 96.69 143 GLU A O 1
ATOM 1170 N N . ARG A 1 144 ? -23.019 19.312 26.824 1.00 95.69 144 ARG A N 1
ATOM 1171 C CA . ARG A 1 144 ? -22.074 20.374 26.433 1.00 95.69 144 ARG A CA 1
ATOM 1172 C C . ARG A 1 144 ? -22.614 21.239 25.298 1.00 95.69 144 ARG A C 1
ATOM 1174 O O . ARG A 1 144 ? -22.400 22.453 25.309 1.00 95.69 144 ARG A O 1
ATOM 1181 N N . GLU A 1 145 ? -23.249 20.627 24.305 1.00 95.19 145 GLU A N 1
ATOM 1182 C CA . GLU A 1 145 ? -23.849 21.326 23.168 1.00 95.19 145 GLU A CA 1
ATOM 1183 C C . GLU A 1 145 ? -25.046 22.166 23.608 1.00 95.19 145 GLU A C 1
ATOM 1185 O O . GLU A 1 145 ? -25.113 23.345 23.256 1.00 95.19 145 GLU A O 1
ATOM 1190 N N . GLN A 1 146 ? -25.908 21.620 24.469 1.00 93.38 146 GLN A N 1
ATOM 1191 C CA . GLN A 1 146 ? -27.014 22.362 25.072 1.00 93.38 146 GLN A CA 1
ATOM 1192 C C . GLN A 1 146 ? -26.501 23.562 25.868 1.00 93.38 146 GLN A C 1
ATOM 1194 O O . GLN A 1 146 ? -26.915 24.685 25.612 1.00 93.38 146 GLN A O 1
ATOM 1199 N N . GLN A 1 147 ? -25.524 23.375 26.758 1.00 91.81 147 GLN A N 1
ATOM 1200 C CA . GLN A 1 147 ? -24.941 24.478 27.530 1.00 91.81 147 GLN A CA 1
ATOM 1201 C C . GLN A 1 147 ? -24.331 25.572 26.640 1.00 91.81 147 GLN A C 1
ATOM 1203 O O . GLN A 1 147 ? -24.431 26.756 26.966 1.00 91.81 147 GLN A O 1
ATOM 1208 N N . ARG A 1 148 ? -23.693 25.198 25.522 1.00 90.50 148 ARG A N 1
ATOM 1209 C CA . ARG A 1 148 ? -23.160 26.154 24.536 1.00 90.50 148 ARG A CA 1
ATOM 1210 C C . ARG A 1 148 ? -24.273 26.913 23.821 1.00 90.50 148 ARG A C 1
ATOM 1212 O O . ARG A 1 148 ? -24.169 28.130 23.708 1.00 90.50 148 ARG A O 1
ATOM 1219 N N . ALA A 1 149 ? -25.323 26.222 23.382 1.00 88.62 149 ALA A N 1
ATOM 1220 C CA . ALA A 1 149 ? -26.472 26.834 22.722 1.00 88.62 149 ALA A CA 1
ATOM 1221 C C . ALA A 1 149 ? -27.219 27.790 23.664 1.00 88.62 149 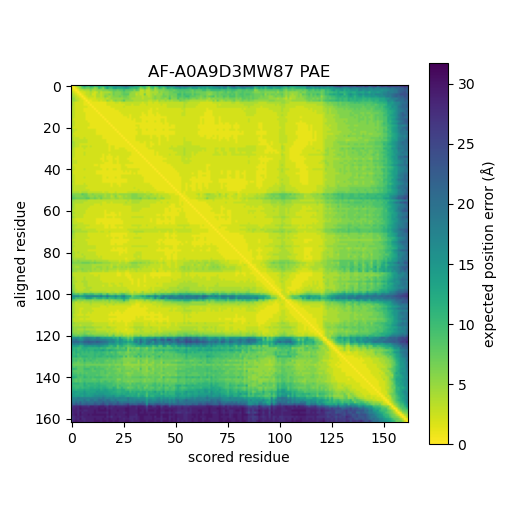ALA A C 1
ATOM 1223 O O . ALA A 1 149 ? -27.497 28.927 23.295 1.00 88.62 149 ALA A O 1
ATOM 1224 N N . THR A 1 150 ? -27.456 27.380 24.913 1.00 88.44 150 THR A N 1
ATOM 1225 C CA . THR A 1 150 ? -28.081 28.226 25.935 1.00 88.44 150 THR A CA 1
ATOM 1226 C C . THR A 1 150 ? -27.225 29.463 26.211 1.00 88.44 150 THR A C 1
ATOM 1228 O O . THR A 1 150 ? -27.742 30.573 26.192 1.00 88.44 150 THR A O 1
ATOM 1231 N N . LYS A 1 151 ? -25.900 29.321 26.365 1.00 83.81 151 LYS A N 1
ATOM 1232 C CA . LYS A 1 151 ? -24.993 30.474 26.530 1.00 83.81 151 LYS A CA 1
ATOM 1233 C C . LYS A 1 151 ? -24.972 31.418 25.323 1.00 83.81 151 LYS A C 1
ATOM 1235 O O . LYS A 1 151 ? -24.910 32.623 25.529 1.00 83.81 151 LYS A O 1
ATOM 1240 N N . ALA A 1 152 ? -25.030 30.898 24.096 1.00 79.81 152 ALA A N 1
ATOM 1241 C CA . ALA A 1 152 ? -25.085 31.717 22.883 1.00 79.81 152 ALA A CA 1
ATOM 1242 C C . ALA A 1 152 ? -26.412 32.489 22.763 1.00 79.81 152 ALA A C 1
ATOM 1244 O O . ALA A 1 152 ? -26.420 33.652 22.371 1.00 79.81 152 ALA A O 1
ATOM 1245 N N . ASN A 1 153 ? -27.525 31.876 23.170 1.00 73.88 153 ASN A N 1
ATOM 1246 C CA . ASN A 1 153 ? -28.841 32.519 23.179 1.00 73.88 153 ASN A CA 1
ATOM 1247 C C . ASN A 1 153 ? -29.012 33.540 24.318 1.00 73.88 153 ASN A C 1
ATOM 1249 O O . ASN A 1 153 ? -29.839 34.437 24.199 1.00 73.88 153 ASN A O 1
ATOM 1253 N N . LEU A 1 154 ? -28.228 33.435 25.399 1.00 63.56 154 LEU A N 1
ATOM 1254 C CA . LEU A 1 154 ? -28.167 34.430 26.477 1.00 63.56 154 LEU A CA 1
ATOM 1255 C C . LEU A 1 154 ? -27.265 35.643 26.160 1.00 63.56 154 LEU A C 1
ATOM 1257 O O . LEU A 1 154 ? -27.175 36.539 26.996 1.00 63.56 154 LEU A O 1
ATOM 1261 N N . SER A 1 155 ? -26.641 35.726 24.972 1.00 57.94 155 SER A N 1
ATOM 1262 C CA . SER A 1 155 ? -25.904 36.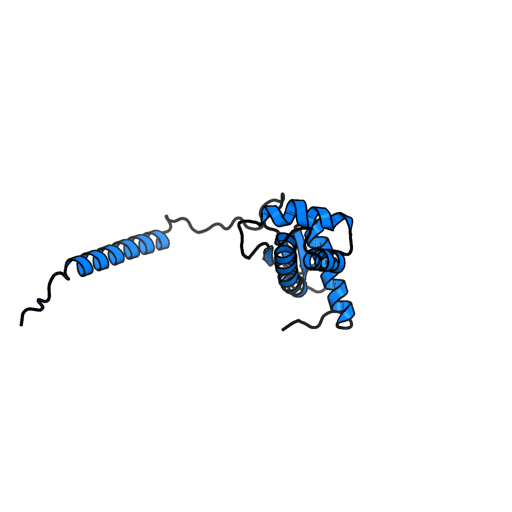923 24.527 1.00 57.94 155 SER A CA 1
ATOM 1263 C C . SER A 1 155 ? -26.607 37.780 23.448 1.00 57.94 155 SER A C 1
ATOM 1265 O O . SER A 1 155 ? -26.001 38.045 22.405 1.00 57.94 155 SER A O 1
ATOM 1267 N N . PRO A 1 156 ? -27.843 38.282 23.635 1.00 57.47 156 PRO A N 1
ATOM 1268 C CA . PRO A 1 156 ? -28.321 39.424 22.872 1.00 57.47 156 PRO A CA 1
ATOM 1269 C C . PRO A 1 156 ? -28.118 40.730 23.668 1.00 57.47 156 PRO A C 1
ATOM 1271 O O . PRO A 1 156 ? -28.532 40.847 24.816 1.00 57.47 156 PRO A O 1
ATOM 1274 N N . ALA A 1 157 ? -27.507 41.718 23.005 1.00 55.31 157 ALA A N 1
ATOM 1275 C CA . ALA A 1 157 ? -27.490 43.148 23.342 1.00 55.31 157 ALA A CA 1
ATOM 1276 C C . ALA A 1 157 ? -26.747 43.605 24.623 1.00 55.31 157 ALA A C 1
ATOM 1278 O O . ALA A 1 157 ? -27.363 44.035 25.593 1.00 55.31 157 ALA A O 1
ATOM 1279 N N . VAL A 1 158 ? -25.411 43.715 24.557 1.00 53.94 158 VAL A N 1
ATOM 1280 C CA . VAL A 1 158 ? -24.761 44.896 25.162 1.00 53.94 158 VAL A CA 1
ATOM 1281 C C . VAL A 1 158 ? -24.831 46.012 24.123 1.00 53.94 158 VAL A C 1
ATOM 1283 O O . VAL A 1 158 ? -24.068 46.064 23.160 1.00 53.94 158 VAL A O 1
ATOM 1286 N N . SER A 1 159 ? -25.850 46.840 24.313 1.00 54.12 159 SER A N 1
ATOM 1287 C CA . SER A 1 159 ? -26.100 48.136 23.696 1.00 54.12 159 SER A CA 1
ATOM 1288 C C . SER A 1 159 ? -24.823 48.940 23.416 1.00 54.12 159 SER A C 1
ATOM 1290 O O . SER A 1 159 ? -24.175 49.410 24.349 1.00 54.12 159 SER A O 1
ATOM 1292 N N . HIS A 1 160 ? -24.516 49.178 22.138 1.00 50.59 160 HIS A N 1
ATOM 1293 C CA . HIS A 1 160 ? -23.852 50.419 21.733 1.00 50.59 160 HIS A CA 1
ATOM 1294 C C . HIS A 1 160 ? -24.942 51.481 21.581 1.00 50.59 160 HIS A C 1
ATOM 1296 O O . HIS A 1 160 ? -25.552 51.608 20.526 1.00 50.59 160 HIS A O 1
ATOM 1302 N N . ASN A 1 161 ? -25.218 52.185 22.673 1.00 51.59 161 ASN A N 1
ATOM 1303 C CA . ASN A 1 161 ? -25.817 53.512 22.654 1.00 51.59 161 ASN A CA 1
ATOM 1304 C C . ASN A 1 161 ? -24.901 54.381 23.515 1.00 51.59 161 ASN A C 1
ATOM 1306 O O . ASN A 1 161 ? -24.867 54.169 24.726 1.00 51.59 161 ASN A O 1
ATOM 1310 N N . ILE A 1 162 ? -24.130 55.256 22.863 1.00 49.66 162 ILE A N 1
ATOM 1311 C CA . ILE A 1 162 ? -23.714 56.629 23.219 1.00 49.66 162 ILE A CA 1
ATOM 1312 C C . ILE A 1 162 ? -22.905 57.151 22.028 1.00 49.66 162 ILE A C 1
ATOM 1314 O O . ILE A 1 162 ? -21.988 56.423 21.582 1.00 49.66 162 ILE A O 1
#

Solvent-accessible surface area (backbone atoms only — not comparable to full-atom values): 9573 Å² total; per-residue (Å²): 133,85,81,92,45,77,91,39,74,67,50,32,50,56,53,44,26,52,53,46,32,47,31,68,74,60,34,50,40,78,42,44,37,69,58,40,61,55,37,48,58,53,52,49,50,50,43,61,33,29,60,69,34,80,85,34,66,67,27,44,53,49,47,59,65,45,28,81,58,68,82,50,50,59,49,42,50,72,50,52,17,61,76,41,63,93,50,95,72,79,57,58,48,78,43,81,51,74,48,41,86,91,78,80,55,48,59,25,19,38,37,28,43,68,90,49,98,62,82,74,92,67,80,80,78,68,80,60,67,83,38,69,67,46,44,52,53,47,54,53,50,53,54,53,50,49,55,49,51,54,54,58,69,71,65,76,76,89,75,90,80,133

Foldseek 3Di:
DQDDDDPDDVRLLVVLLVVLLVCLVQQKDKDFPSSQVVNLVVNFVLLVLLLVDPPPPVNVVSLPVSHPDPVSSCVSNVPLNVVCNVPPTDQKDKAWDFQDDPPDSGGMMMIGGPPDPDDDPDPPPDDDCPPPVNVVVVVVVVVVVVVVVVVVVVDDDPDPDD

Nearest PDB structures (foldseek):
  8any-assembly1_O  TM=9.776E-01  e=3.730E-19  Homo sapiens
  7nqh-assembly1_BR  TM=9.755E-01  e=4.821E-18  Sus scrofa
  4ce4-assembly1_R  TM=9.586E-01  e=5.846E-14  Sus scrofa domesticus
  2cqm-assembly1_A  TM=8.668E-01  e=3.699E-13  Homo sapiens
  6wru-assembly1_Z  TM=9.154E-01  e=4.849E-08  Staphylococcus aureus

Mean predicted aligned error: 6.77 Å

Secondary structure (DSSP, 8-state):
-PPP-TTSHHHHHHHHHHHHHHHHHHSEEEEEHHHHHHHHHHHHHHHHHHTT-TT-HHHHHHHHHH-SSTTHHHIIIIIIHHHTTT-SS--EEEEEE---TTTT---EEEEEETT-SSPPS----PPPTTSHHHHHHHHHHHHHHHHHHHHHHT--------

Sequence (162 aa):
MARRMGLGPKSRIDMLRNILTGLVRHERIETTRGRADEVRFYAEKLIDYAKKGVMDEKAMKMATFWLTEKDLVPKLFEVLAPRFENQQKGYTRMARIPNRTNLDRAAMAVLEYKGNPYPALFTAKRDSDLTLLNQLLKGYREEREQQRATKANLSPAVSHNI

Radius of gyration: 24.31 Å; Cα contacts (8 Å, |Δi|>4): 162; chains: 1; bounding box: 53×77×51 Å

Organism: Anguilla anguilla (NCBI:txid7936)

pLDDT: mean 92.2, std 11.23, range [49.66, 98.69]